Protein AF-A0A3N6LY98-F1 (afdb_monomer_lite)

Foldseek 3Di:
DDDPPPPPLQQDQDPDPVLVVVCVVLLVLQLVLLLVQVVDPLHDDPDVQLVVLCVVPNSVRSVVVSVVVVVVLSRVLRRDDPPVSVVVVVVVCVVSVLVSVQSVCCNPPVDGPCNVVVD

Sequence (119 aa):
MNRQTTSEIRFSAPKSRQIRLAFLVVWFTDMVATMFLFAVPYATELNPITNLFFGSFGFLGVILAALCYAAIIVLMGGYLPDPIDIRFVAALAVIYGVFVINNVLLLVSGTSLISIVAA

pLDDT: mean 77.9, std 12.65, range [42.56, 95.56]

Radius of gyration: 17.64 Å; chains: 1; bounding box: 37×36×61 Å

Structure (mmCIF, N/CA/C/O backbone):
data_AF-A0A3N6LY98-F1
#
_entry.id   AF-A0A3N6LY98-F1
#
loop_
_atom_site.group_PDB
_atom_site.id
_atom_site.type_symbol
_atom_site.label_atom_id
_atom_site.label_alt_id
_atom_site.label_comp_id
_atom_site.label_asym_id
_atom_site.label_entity_id
_atom_site.label_seq_id
_atom_site.pdbx_PDB_ins_code
_atom_site.Cartn_x
_atom_site.Cartn_y
_atom_site.Cartn_z
_atom_site.occupancy
_atom_site.B_iso_or_equiv
_atom_site.auth_seq_id
_atom_site.auth_comp_id
_atom_site.auth_asym_id
_atom_site.auth_atom_id
_atom_site.pdbx_PDB_model_num
ATOM 1 N N . MET A 1 1 ? 6.691 -19.295 -47.063 1.00 42.56 1 MET A N 1
ATOM 2 C CA . MET A 1 1 ? 7.553 -19.830 -45.987 1.00 42.56 1 MET A CA 1
ATOM 3 C C . MET A 1 1 ? 7.516 -18.842 -44.827 1.00 42.56 1 MET A C 1
ATOM 5 O O . MET A 1 1 ? 7.952 -17.712 -44.997 1.00 42.56 1 MET A O 1
ATOM 9 N N . ASN A 1 2 ? 6.868 -19.230 -43.723 1.00 44.97 2 ASN A N 1
ATOM 10 C CA . ASN A 1 2 ? 6.605 -18.414 -42.530 1.00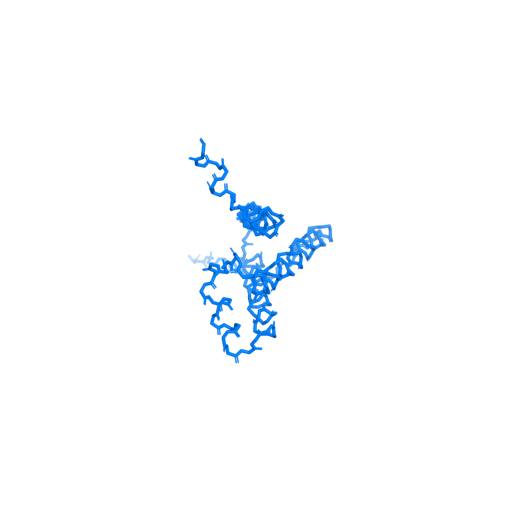 44.97 2 ASN A CA 1
ATOM 11 C C . ASN A 1 2 ? 7.901 -17.955 -41.840 1.00 44.97 2 ASN A C 1
ATOM 13 O O . ASN A 1 2 ? 8.733 -18.791 -41.502 1.00 44.97 2 ASN A O 1
ATOM 17 N N . ARG A 1 3 ? 8.015 -16.663 -41.510 1.00 45.09 3 ARG A N 1
ATOM 18 C CA . ARG A 1 3 ? 8.791 -16.209 -40.345 1.00 45.09 3 ARG A CA 1
ATOM 19 C C . ARG A 1 3 ? 7.800 -15.715 -39.301 1.00 45.09 3 ARG A C 1
ATOM 21 O O . ARG A 1 3 ? 7.447 -14.544 -39.274 1.00 45.09 3 ARG A O 1
ATOM 28 N N . GLN A 1 4 ? 7.325 -16.639 -38.472 1.00 48.34 4 GLN A N 1
ATOM 29 C CA . GLN A 1 4 ? 6.817 -16.270 -37.160 1.00 48.34 4 GLN A CA 1
ATOM 30 C C . GLN A 1 4 ? 8.033 -15.840 -36.344 1.00 48.34 4 GLN A C 1
ATOM 32 O O . GLN A 1 4 ? 8.828 -16.668 -35.907 1.00 48.34 4 GLN A O 1
ATOM 37 N N . THR A 1 5 ? 8.236 -14.533 -36.231 1.00 47.06 5 THR A N 1
ATOM 38 C CA . THR A 1 5 ? 9.132 -13.941 -35.244 1.00 47.06 5 THR A CA 1
ATOM 39 C C . THR A 1 5 ? 8.560 -14.295 -33.879 1.00 47.06 5 THR A C 1
ATOM 41 O O . THR A 1 5 ? 7.608 -13.675 -33.414 1.00 47.06 5 THR A O 1
ATOM 44 N N . THR A 1 6 ? 9.097 -15.341 -33.258 1.00 48.34 6 THR A N 1
ATOM 45 C CA . THR A 1 6 ? 8.931 -15.597 -31.831 1.00 48.34 6 THR A CA 1
ATOM 46 C C . THR A 1 6 ? 9.352 -14.329 -31.100 1.00 48.34 6 THR A C 1
ATOM 48 O O . THR A 1 6 ? 10.539 -14.006 -31.061 1.00 48.34 6 THR A O 1
ATOM 51 N N . SER A 1 7 ? 8.388 -13.565 -30.581 1.00 52.81 7 SER A N 1
ATOM 52 C CA . SER A 1 7 ? 8.682 -12.497 -29.636 1.00 52.81 7 SER A CA 1
ATOM 53 C C . SER A 1 7 ? 9.256 -13.175 -28.397 1.00 52.81 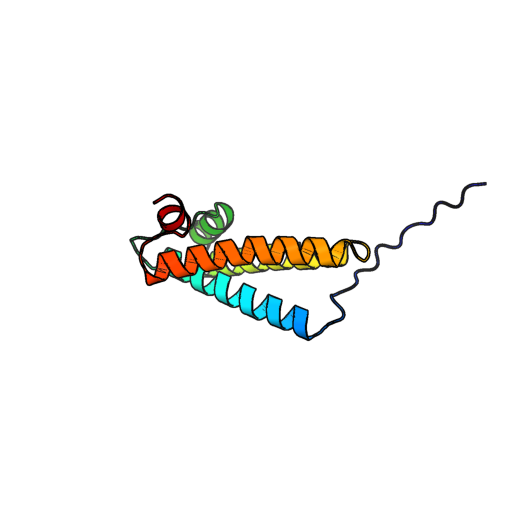7 SER A C 1
ATOM 55 O O . SER A 1 7 ? 8.509 -13.709 -27.577 1.00 52.81 7 SER A O 1
ATOM 57 N N . GLU A 1 8 ? 10.583 -13.248 -28.296 1.00 52.34 8 GLU A N 1
ATOM 58 C CA . GLU A 1 8 ? 11.226 -13.626 -27.046 1.00 52.34 8 GLU A CA 1
ATOM 59 C C . GLU A 1 8 ? 10.729 -12.646 -25.988 1.00 52.34 8 GLU A C 1
ATOM 61 O O . GLU A 1 8 ? 11.044 -11.456 -26.031 1.00 52.34 8 GLU A O 1
ATOM 66 N N . ILE A 1 9 ? 9.905 -13.139 -25.067 1.00 50.62 9 ILE A N 1
ATOM 67 C CA . ILE A 1 9 ? 9.463 -12.385 -23.904 1.00 50.62 9 ILE A CA 1
ATOM 68 C C . ILE A 1 9 ? 10.708 -12.171 -23.036 1.00 50.62 9 ILE A C 1
ATOM 70 O O . ILE A 1 9 ? 11.051 -12.990 -22.183 1.00 50.62 9 ILE A O 1
ATOM 74 N N . ARG A 1 10 ? 11.458 -11.102 -23.308 1.00 55.69 10 ARG A N 1
ATOM 75 C CA . ARG A 1 10 ? 12.614 -10.716 -22.503 1.00 55.69 10 ARG A CA 1
ATOM 76 C C . ARG A 1 10 ? 12.121 -9.953 -21.292 1.00 55.69 10 ARG A C 1
ATOM 78 O O . ARG A 1 10 ? 11.772 -8.781 -21.411 1.00 55.69 10 ARG A O 1
ATOM 85 N N . PHE A 1 11 ? 12.168 -10.615 -20.138 1.00 53.06 11 PHE A N 1
ATOM 86 C CA . PHE A 1 11 ? 11.954 -9.986 -18.841 1.00 53.06 11 PHE A CA 1
ATOM 87 C C . PHE A 1 11 ? 12.902 -8.793 -18.688 1.00 53.06 11 PHE A C 1
ATOM 89 O O . PHE A 1 11 ? 14.101 -8.947 -18.442 1.00 53.06 11 PHE A O 1
ATOM 96 N N . SER A 1 12 ? 12.365 -7.596 -18.888 1.00 58.59 12 SER A N 1
ATOM 97 C CA . SER A 1 12 ? 13.136 -6.361 -18.875 1.00 58.59 12 SER A CA 1
ATOM 98 C C . SER A 1 12 ? 12.701 -5.568 -17.659 1.00 58.59 12 SER A C 1
ATOM 100 O O . SER A 1 12 ? 11.699 -4.866 -17.681 1.00 58.59 12 SER A O 1
ATOM 102 N N . ALA A 1 13 ? 13.437 -5.703 -16.555 1.00 59.22 13 ALA A N 1
ATOM 103 C CA . ALA A 1 13 ? 13.185 -4.864 -15.390 1.00 59.22 13 ALA A CA 1
ATOM 104 C C . ALA A 1 13 ? 13.321 -3.378 -15.788 1.00 59.22 13 ALA A C 1
ATOM 106 O O . ALA A 1 13 ? 14.220 -3.058 -16.578 1.00 59.22 13 ALA A O 1
ATOM 107 N N . PRO A 1 14 ? 12.525 -2.454 -15.209 1.00 59.91 14 PRO A N 1
ATOM 108 C CA . PRO A 1 14 ? 12.584 -1.034 -15.554 1.00 59.91 14 PRO A CA 1
ATOM 109 C C . PRO A 1 14 ? 14.031 -0.538 -15.498 1.00 59.91 14 PRO A C 1
ATOM 111 O O . PRO A 1 14 ? 14.681 -0.668 -14.456 1.00 59.91 14 PRO A O 1
ATOM 114 N N . LYS A 1 15 ? 14.584 -0.030 -16.606 1.00 63.22 15 LYS A N 1
ATOM 115 C CA . LYS A 1 15 ? 16.019 0.320 -16.687 1.00 63.22 15 LYS A CA 1
ATOM 116 C C . LYS A 1 15 ? 16.399 1.482 -15.757 1.00 63.22 15 LYS A C 1
ATOM 118 O O . LYS A 1 15 ? 17.550 1.587 -15.343 1.00 63.22 15 LYS A O 1
ATOM 123 N N . SER A 1 16 ? 15.435 2.330 -15.393 1.00 71.81 16 SER A N 1
ATOM 124 C CA . SER A 1 16 ? 15.659 3.494 -14.532 1.00 71.81 16 SER A CA 1
ATOM 125 C C . SER A 1 16 ? 15.621 3.136 -13.044 1.00 71.81 16 SER A C 1
ATOM 127 O O . SER A 1 16 ? 14.593 2.720 -12.506 1.00 71.81 16 SER A O 1
ATOM 129 N N . ARG A 1 17 ? 16.739 3.380 -12.349 1.00 75.38 17 ARG A N 1
ATOM 130 C CA . ARG A 1 17 ? 16.854 3.246 -10.885 1.00 75.38 17 ARG A CA 1
ATOM 131 C C . ARG A 1 17 ? 15.858 4.141 -10.136 1.00 75.38 17 ARG A C 1
ATOM 133 O O . ARG A 1 17 ? 15.357 3.734 -9.093 1.00 75.38 17 ARG A O 1
ATOM 140 N N . GLN A 1 18 ? 15.558 5.326 -10.671 1.00 74.81 18 GLN A N 1
ATOM 141 C CA . GLN A 1 18 ? 14.637 6.285 -10.051 1.00 74.81 18 GLN A CA 1
ATOM 142 C C . GLN A 1 18 ? 13.205 5.743 -10.003 1.00 74.81 18 GLN A C 1
ATOM 144 O O . GLN A 1 18 ? 12.559 5.831 -8.965 1.00 74.81 18 GLN A O 1
ATOM 149 N N . ILE A 1 19 ? 12.742 5.110 -11.086 1.00 73.00 19 ILE A N 1
ATOM 150 C CA . ILE A 1 19 ? 11.391 4.530 -11.164 1.00 73.00 19 ILE A CA 1
ATOM 151 C C . ILE A 1 19 ? 11.233 3.391 -10.153 1.00 73.00 19 ILE A C 1
ATOM 153 O O . ILE A 1 19 ? 10.226 3.322 -9.454 1.00 73.00 19 ILE A O 1
ATOM 157 N N . ARG A 1 20 ? 12.251 2.530 -10.015 1.00 79.25 20 ARG A N 1
ATOM 158 C CA . ARG A 1 20 ? 12.235 1.445 -9.019 1.00 79.25 20 ARG A CA 1
ATOM 159 C C . ARG A 1 20 ? 12.146 1.982 -7.593 1.00 79.25 20 ARG A C 1
ATOM 161 O O . ARG A 1 20 ? 11.420 1.428 -6.777 1.00 79.25 20 ARG A O 1
ATOM 168 N N . LEU A 1 21 ? 12.888 3.049 -7.300 1.00 82.31 21 LEU A N 1
ATOM 169 C CA . LEU A 1 21 ? 12.904 3.650 -5.971 1.00 82.31 21 LEU A CA 1
ATOM 170 C C . LEU A 1 21 ? 11.579 4.355 -5.658 1.00 82.31 21 LEU A C 1
ATOM 172 O O . LEU A 1 21 ? 11.047 4.166 -4.571 1.00 82.31 21 LEU A O 1
ATOM 176 N N . ALA A 1 22 ? 11.013 5.084 -6.623 1.00 82.25 22 ALA A N 1
ATOM 177 C CA . ALA A 1 22 ? 9.687 5.684 -6.495 1.00 82.25 22 ALA A CA 1
ATOM 178 C C . ALA A 1 22 ? 8.609 4.619 -6.245 1.00 82.25 22 ALA A C 1
ATOM 180 O O . ALA A 1 22 ? 7.821 4.764 -5.315 1.00 82.25 22 ALA A O 1
ATOM 181 N N . PHE A 1 23 ? 8.627 3.52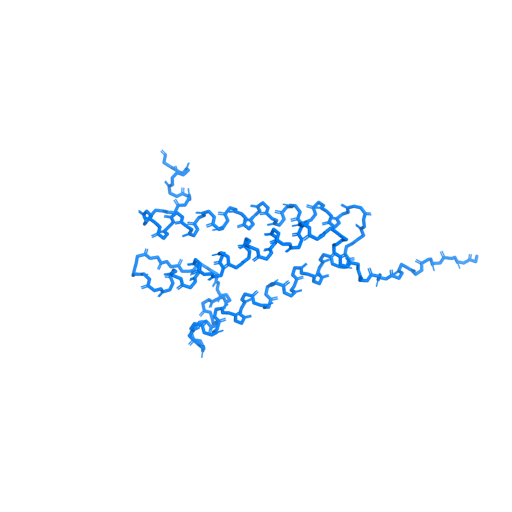0 -7.010 1.00 81.81 23 PHE A N 1
ATOM 182 C CA . PHE A 1 23 ? 7.730 2.386 -6.790 1.00 81.81 23 PHE A CA 1
ATOM 183 C C . PHE A 1 23 ? 7.870 1.826 -5.372 1.00 81.81 23 PHE A C 1
ATOM 185 O O . PHE A 1 23 ? 6.873 1.726 -4.672 1.00 81.81 23 PHE A O 1
ATOM 192 N N . LEU A 1 24 ? 9.091 1.521 -4.920 1.00 84.12 24 LEU A N 1
ATOM 193 C CA . LEU A 1 24 ? 9.322 0.959 -3.585 1.00 84.12 24 LEU A CA 1
ATOM 194 C C . LEU A 1 24 ? 8.834 1.876 -2.462 1.00 84.12 24 LEU A C 1
ATOM 196 O O . LEU A 1 24 ? 8.240 1.386 -1.508 1.00 84.12 24 LEU A O 1
ATOM 200 N N . VAL A 1 25 ? 9.074 3.186 -2.569 1.00 86.06 25 VAL A N 1
ATOM 201 C CA . VAL A 1 25 ? 8.629 4.155 -1.557 1.00 86.06 25 VAL A CA 1
ATOM 202 C C . VAL A 1 25 ? 7.106 4.210 -1.505 1.00 86.06 25 VAL A C 1
ATOM 204 O O . VAL A 1 25 ? 6.539 4.024 -0.433 1.00 86.06 25 VAL A O 1
ATOM 207 N N . VAL A 1 26 ? 6.446 4.400 -2.652 1.00 82.31 26 VAL A N 1
ATOM 208 C CA . VAL A 1 26 ? 4.976 4.454 -2.719 1.00 82.31 26 VAL A CA 1
ATOM 209 C C . VAL A 1 26 ? 4.366 3.146 -2.217 1.00 82.31 26 VAL A C 1
ATOM 211 O O . VAL A 1 26 ? 3.447 3.171 -1.404 1.00 82.31 26 VAL A O 1
ATOM 214 N N . TRP A 1 27 ? 4.923 2.012 -2.639 1.00 86.62 27 TRP A N 1
ATOM 215 C CA . TRP A 1 27 ? 4.467 0.683 -2.243 1.00 86.62 27 TRP A CA 1
ATOM 216 C C . TRP A 1 27 ? 4.596 0.439 -0.741 1.00 86.62 27 TRP A C 1
ATOM 218 O O . TRP A 1 27 ? 3.684 -0.074 -0.095 1.00 86.62 27 TRP A O 1
ATOM 228 N N . PHE A 1 28 ? 5.739 0.813 -0.168 1.00 86.88 28 PHE A N 1
ATOM 229 C CA . PHE A 1 28 ? 5.977 0.664 1.259 1.00 86.88 28 PHE A CA 1
ATOM 230 C C . PHE A 1 28 ? 5.032 1.549 2.075 1.00 86.88 28 PHE A C 1
ATOM 232 O O . PHE A 1 28 ? 4.453 1.081 3.054 1.00 86.88 28 PHE A O 1
ATOM 239 N N . THR A 1 29 ? 4.839 2.803 1.659 1.00 84.75 29 THR A N 1
ATOM 240 C CA . THR A 1 29 ? 3.889 3.713 2.305 1.00 84.75 29 THR A CA 1
ATOM 241 C C . THR A 1 29 ? 2.467 3.158 2.265 1.00 84.75 29 THR A C 1
ATOM 243 O O . THR A 1 29 ? 1.798 3.181 3.296 1.00 84.75 29 THR A O 1
ATOM 246 N N . ASP A 1 30 ? 2.030 2.613 1.128 1.00 85.31 30 ASP A N 1
ATOM 247 C CA . ASP A 1 30 ? 0.711 1.986 0.993 1.00 85.31 30 ASP A CA 1
ATOM 248 C C . ASP A 1 30 ? 0.529 0.805 1.950 1.00 85.31 30 ASP A C 1
ATOM 250 O O . ASP A 1 30 ? -0.457 0.727 2.683 1.00 85.31 30 ASP A O 1
ATOM 254 N N . MET A 1 31 ? 1.519 -0.092 1.998 1.00 89.69 31 MET A N 1
ATOM 255 C CA . MET A 1 31 ? 1.495 -1.252 2.885 1.00 89.69 31 MET A CA 1
ATOM 256 C C . MET A 1 31 ? 1.393 -0.821 4.352 1.00 89.69 31 MET A C 1
ATOM 258 O O . MET A 1 31 ? 0.571 -1.354 5.094 1.00 89.69 31 MET A O 1
ATOM 262 N N . VAL A 1 32 ? 2.194 0.160 4.774 1.00 89.62 32 VAL A N 1
ATOM 263 C CA . VAL A 1 32 ? 2.162 0.680 6.149 1.00 89.62 32 VAL A CA 1
ATOM 264 C C . VAL A 1 32 ? 0.819 1.347 6.458 1.00 89.62 32 VAL A C 1
ATOM 266 O O . VAL A 1 32 ? 0.247 1.088 7.516 1.00 89.62 32 VAL A O 1
ATOM 269 N N . ALA A 1 33 ? 0.283 2.160 5.544 1.00 87.00 33 ALA A N 1
ATOM 270 C CA . ALA A 1 33 ? -1.034 2.776 5.707 1.00 87.00 33 ALA A CA 1
ATOM 271 C C . ALA A 1 33 ? -2.132 1.712 5.846 1.00 87.00 33 ALA A C 1
ATOM 273 O O . ALA A 1 33 ? -2.927 1.771 6.779 1.00 87.00 33 ALA A O 1
ATOM 274 N N . THR A 1 34 ? -2.110 0.695 4.984 1.00 88.19 34 THR A N 1
ATOM 275 C CA . THR A 1 34 ? -3.022 -0.457 5.019 1.00 88.19 34 THR A CA 1
ATOM 276 C C . THR A 1 34 ? -2.950 -1.193 6.355 1.00 88.19 34 THR A C 1
ATOM 278 O O . THR A 1 34 ? -3.976 -1.504 6.951 1.00 88.19 34 THR A O 1
ATOM 281 N N . MET A 1 35 ? -1.746 -1.428 6.889 1.00 90.00 35 MET A N 1
ATOM 282 C CA . MET A 1 35 ? -1.595 -2.004 8.229 1.00 90.00 35 MET A CA 1
ATOM 283 C C . MET A 1 35 ? -2.257 -1.122 9.294 1.00 90.00 35 MET A C 1
ATOM 285 O O . MET A 1 35 ? -2.953 -1.633 10.168 1.00 90.00 35 MET A O 1
ATOM 289 N N . PHE A 1 36 ? -2.102 0.199 9.217 1.00 88.56 36 PHE A N 1
ATOM 290 C CA . PHE A 1 36 ? -2.767 1.095 10.159 1.00 88.56 36 PHE A CA 1
ATOM 291 C C . PHE A 1 36 ? -4.294 1.112 10.020 1.00 88.56 36 PHE A C 1
ATOM 293 O O . PHE A 1 36 ? -4.963 1.268 11.040 1.00 88.56 36 PHE A O 1
ATOM 300 N N . LEU A 1 37 ? -4.857 0.874 8.828 1.00 87.50 37 LEU A N 1
ATOM 301 C CA . LEU A 1 37 ? -6.311 0.735 8.661 1.00 87.50 37 LEU A CA 1
ATOM 302 C C . LEU A 1 37 ? -6.883 -0.411 9.506 1.00 87.50 37 LEU A C 1
ATOM 304 O O . LEU A 1 37 ? -7.966 -0.265 10.059 1.00 87.50 37 LEU A O 1
ATOM 308 N N . PHE A 1 38 ? -6.140 -1.509 9.681 1.00 88.31 38 PHE A N 1
ATOM 309 C CA . PHE A 1 38 ? -6.539 -2.607 10.574 1.00 88.31 38 PHE A CA 1
ATOM 310 C C . PHE A 1 38 ? -6.377 -2.290 12.066 1.00 88.31 38 PHE A C 1
ATOM 312 O O . PHE A 1 38 ? -6.938 -2.993 12.905 1.00 88.31 38 PHE A O 1
ATOM 319 N N . ALA A 1 39 ? -5.587 -1.275 12.416 1.00 87.69 39 ALA A N 1
ATOM 320 C CA . ALA A 1 39 ? -5.327 -0.903 13.803 1.00 87.69 39 ALA A CA 1
ATOM 321 C C . ALA A 1 39 ? -6.323 0.135 14.342 1.00 87.69 39 ALA A C 1
ATOM 323 O O . ALA A 1 39 ? -6.491 0.243 15.558 1.00 87.69 39 ALA A O 1
ATOM 324 N N . VAL A 1 40 ? -6.968 0.909 13.464 1.00 84.00 40 VAL A N 1
ATOM 325 C CA . VAL A 1 40 ? -7.898 1.971 13.863 1.00 84.00 40 VAL A CA 1
ATOM 326 C C . VAL A 1 40 ? -9.358 1.502 13.776 1.00 84.00 40 VAL A C 1
ATOM 328 O O . VAL A 1 40 ? -9.750 0.884 12.792 1.00 84.00 40 VAL A O 1
ATOM 331 N N . PRO A 1 41 ? -10.207 1.811 14.774 1.00 80.44 41 PRO A N 1
ATOM 332 C CA . PRO A 1 41 ? -11.564 1.258 14.863 1.00 80.44 41 PRO A CA 1
ATOM 333 C C . PRO A 1 41 ? -12.566 1.880 13.879 1.00 80.44 41 PRO A C 1
ATOM 335 O O . PRO A 1 41 ? -13.671 1.370 13.727 1.00 80.44 41 PRO A O 1
ATOM 338 N N . TYR A 1 42 ? -12.212 3.002 13.250 1.00 76.62 42 TYR A N 1
ATOM 339 C CA . TYR A 1 42 ? -13.086 3.770 12.356 1.00 76.62 42 TYR A CA 1
ATOM 340 C C . TYR A 1 42 ? -12.762 3.578 10.870 1.00 76.62 42 TYR A C 1
ATOM 342 O O . TYR A 1 42 ? -13.450 4.144 10.024 1.00 76.62 42 TYR A O 1
ATOM 350 N N . ALA A 1 43 ? -11.721 2.812 10.540 1.00 81.00 43 ALA A N 1
ATOM 351 C CA . ALA A 1 43 ? -11.369 2.510 9.162 1.00 81.00 43 ALA A CA 1
ATOM 352 C C . ALA A 1 43 ? -11.610 1.031 8.862 1.00 81.00 43 ALA A C 1
ATOM 354 O O . ALA A 1 43 ? -11.604 0.176 9.744 1.00 81.00 43 ALA A O 1
ATOM 355 N N . THR A 1 44 ? -11.856 0.723 7.595 1.00 78.06 44 THR A N 1
ATOM 356 C CA . THR A 1 44 ? -12.029 -0.651 7.130 1.00 78.06 44 THR A CA 1
ATOM 357 C C . THR A 1 44 ? -11.223 -0.818 5.861 1.00 78.06 44 THR A C 1
ATOM 359 O O . THR A 1 44 ? -11.397 -0.056 4.910 1.00 78.06 44 THR A O 1
ATOM 362 N N . GLU A 1 45 ? -10.340 -1.811 5.855 1.00 84.12 45 GLU A N 1
ATOM 363 C CA . GLU A 1 45 ? -9.637 -2.204 4.644 1.00 84.12 45 GLU A CA 1
ATOM 364 C C . GLU A 1 45 ? -10.646 -2.780 3.647 1.00 84.12 45 GLU A C 1
ATOM 366 O O . GLU A 1 45 ? -11.408 -3.696 3.964 1.00 84.12 45 GLU A O 1
ATOM 371 N N . LEU A 1 46 ? -10.672 -2.228 2.436 1.00 83.31 46 LEU A N 1
ATOM 372 C CA . LEU A 1 46 ? -11.638 -2.627 1.413 1.00 83.31 46 LEU A CA 1
ATOM 373 C C . LEU A 1 46 ? -11.135 -3.795 0.568 1.00 83.31 46 LEU A C 1
ATOM 375 O O . LEU A 1 46 ? -11.946 -4.493 -0.043 1.00 83.31 46 LEU A O 1
ATOM 379 N N . ASN A 1 47 ? -9.823 -4.031 0.515 1.00 86.44 47 ASN A N 1
ATOM 380 C CA . ASN A 1 47 ? -9.268 -5.101 -0.292 1.00 86.44 47 ASN A CA 1
ATOM 381 C C . ASN A 1 47 ? -9.604 -6.480 0.319 1.00 86.44 47 ASN A C 1
ATOM 383 O O . ASN A 1 47 ? -9.087 -6.836 1.385 1.00 86.44 47 ASN A O 1
ATOM 387 N N . PRO A 1 48 ? -10.421 -7.308 -0.363 1.00 85.69 48 PRO A N 1
ATOM 388 C CA . PRO A 1 48 ? -10.866 -8.591 0.175 1.00 85.69 48 PRO A CA 1
ATOM 389 C C . PRO A 1 48 ? -9.722 -9.598 0.338 1.00 85.69 48 PRO A C 1
ATOM 391 O O . PRO A 1 48 ? -9.766 -10.428 1.243 1.00 85.69 48 PRO A O 1
ATOM 394 N N . ILE A 1 49 ? -8.683 -9.524 -0.499 1.00 90.31 49 ILE A N 1
ATOM 395 C CA . ILE A 1 49 ? -7.516 -10.406 -0.389 1.00 90.31 49 ILE A CA 1
ATOM 396 C C . ILE A 1 49 ? -6.677 -10.000 0.816 1.00 90.31 49 ILE A C 1
ATOM 398 O O . ILE A 1 49 ? -6.288 -10.862 1.599 1.00 90.31 49 ILE A O 1
ATOM 402 N N . THR A 1 50 ? -6.442 -8.701 1.010 1.00 90.69 50 THR A N 1
ATOM 403 C CA . THR A 1 50 ? -5.724 -8.213 2.192 1.00 90.69 50 THR A CA 1
ATOM 404 C C . THR A 1 50 ? -6.466 -8.594 3.473 1.00 90.69 50 THR A C 1
ATOM 406 O O . THR A 1 50 ? -5.840 -9.103 4.401 1.00 90.69 50 THR A O 1
ATOM 409 N N . ASN A 1 51 ? -7.797 -8.456 3.497 1.00 91.50 51 ASN A N 1
ATOM 410 C CA . ASN A 1 51 ? -8.640 -8.922 4.603 1.00 91.50 51 ASN A CA 1
ATOM 411 C C . ASN A 1 51 ? -8.511 -10.430 4.851 1.00 91.50 51 ASN A C 1
ATOM 413 O O . ASN A 1 51 ? -8.372 -10.851 5.996 1.00 91.50 51 ASN A O 1
ATOM 417 N N . LEU A 1 52 ? -8.523 -11.251 3.797 1.00 93.06 52 LEU A N 1
ATOM 418 C CA . LEU A 1 52 ? -8.377 -12.704 3.916 1.00 93.06 52 LEU A CA 1
ATOM 419 C C . LEU A 1 52 ? -7.016 -13.094 4.502 1.00 93.06 52 LEU A C 1
ATOM 421 O O . LEU A 1 52 ? -6.932 -13.933 5.404 1.00 93.06 52 LEU A O 1
ATOM 425 N N . PHE A 1 53 ? -5.947 -12.470 4.012 1.00 93.69 53 PHE A N 1
ATOM 426 C CA . PHE A 1 53 ? -4.602 -12.711 4.516 1.00 93.69 53 PHE A CA 1
ATOM 427 C C . PHE A 1 53 ? -4.458 -12.231 5.965 1.00 93.69 53 PHE A C 1
ATOM 429 O O . PHE A 1 53 ? -3.897 -12.960 6.784 1.00 93.69 53 PHE A O 1
ATOM 436 N N . PHE A 1 54 ? -4.999 -11.056 6.304 1.00 92.38 54 PHE A N 1
ATOM 437 C CA . PHE A 1 54 ? -5.010 -10.551 7.677 1.00 92.38 54 PHE A CA 1
ATOM 438 C C . PHE A 1 54 ? -5.808 -11.461 8.617 1.00 92.38 54 PHE A C 1
ATOM 440 O O . PHE A 1 54 ? -5.320 -11.811 9.686 1.00 92.38 54 PHE A O 1
ATOM 447 N N . GLY A 1 55 ? -6.988 -11.926 8.208 1.00 92.69 55 GLY A N 1
ATOM 448 C CA . GLY A 1 55 ? -7.787 -12.864 8.999 1.00 92.69 55 GLY A CA 1
ATOM 449 C C . GLY A 1 55 ? -7.083 -14.202 9.255 1.00 92.69 55 GLY A C 1
ATOM 450 O O . GLY A 1 55 ? -7.323 -14.833 10.279 1.00 92.69 55 GLY A O 1
ATOM 451 N N . SER A 1 56 ? -6.183 -14.614 8.356 1.00 95.56 56 SER A N 1
ATOM 452 C CA . SER A 1 56 ? -5.452 -15.884 8.461 1.00 95.56 56 SER A CA 1
ATOM 453 C C . SER A 1 56 ? -4.129 -15.766 9.227 1.00 95.56 56 SER A C 1
ATOM 455 O O . SER A 1 56 ? -3.744 -16.691 9.939 1.00 95.56 56 SER A O 1
ATOM 457 N N . PHE A 1 57 ? -3.414 -14.645 9.077 1.00 94.44 57 PHE A N 1
ATOM 458 C CA . PHE A 1 57 ? -2.026 -14.491 9.543 1.00 94.44 57 PHE A CA 1
ATOM 459 C C . PHE A 1 57 ? -1.759 -13.180 10.306 1.00 94.44 57 PHE A C 1
ATOM 461 O O . PHE A 1 57 ? -0.607 -12.854 10.605 1.00 94.44 57 PHE A O 1
ATOM 468 N N . GLY A 1 58 ? -2.791 -12.389 10.601 1.00 92.25 58 GLY A N 1
ATOM 469 C CA . GLY A 1 58 ? -2.668 -11.058 11.194 1.00 92.25 58 GLY A CA 1
ATOM 470 C C . GLY A 1 58 ? -1.857 -10.102 10.315 1.00 92.25 58 GLY A C 1
ATOM 471 O O . GLY A 1 58 ? -1.893 -10.158 9.086 1.00 92.25 58 GLY A O 1
ATOM 472 N N . PHE A 1 59 ? -1.063 -9.232 10.939 1.00 92.25 59 PHE A N 1
ATOM 473 C CA . PHE A 1 59 ? -0.229 -8.255 10.229 1.00 92.25 59 PHE A CA 1
ATOM 474 C C . PHE A 1 59 ? 0.785 -8.874 9.257 1.00 92.25 59 PHE A C 1
ATOM 476 O O . PHE A 1 59 ? 1.083 -8.272 8.226 1.00 92.25 59 PHE A O 1
ATOM 483 N N . LEU A 1 60 ? 1.274 -10.090 9.526 1.00 92.62 60 LEU A N 1
ATOM 484 C CA . LEU A 1 60 ? 2.133 -10.808 8.578 1.00 92.62 60 LEU A CA 1
ATOM 485 C C . LEU A 1 60 ? 1.385 -11.141 7.283 1.00 92.62 60 LEU A C 1
ATOM 487 O O . LEU A 1 60 ? 1.975 -11.105 6.207 1.00 92.62 60 LEU A O 1
ATOM 491 N N . GLY A 1 61 ? 0.078 -11.392 7.372 1.00 92.12 61 GLY A N 1
ATOM 492 C CA . GLY A 1 61 ? -0.788 -11.572 6.215 1.00 92.12 61 GLY A CA 1
ATOM 493 C C . GLY A 1 61 ? -0.824 -10.343 5.311 1.00 92.12 61 GLY A C 1
ATOM 494 O O . GLY A 1 61 ? -0.716 -10.479 4.096 1.00 92.12 61 GLY A O 1
ATOM 495 N N . VAL A 1 62 ? -0.892 -9.141 5.887 1.00 91.31 62 VAL A N 1
ATOM 496 C CA . VAL A 1 62 ? -0.881 -7.883 5.116 1.00 91.31 62 VAL A CA 1
ATOM 497 C C . VAL A 1 62 ? 0.425 -7.737 4.336 1.00 91.31 62 VAL A C 1
ATOM 499 O O . VAL A 1 62 ? 0.401 -7.423 3.147 1.00 91.31 62 VAL A O 1
ATOM 502 N N . ILE A 1 63 ? 1.560 -8.041 4.972 1.00 92.38 63 ILE A N 1
ATOM 503 C CA . ILE A 1 63 ? 2.875 -8.026 4.315 1.00 92.38 63 ILE A CA 1
ATOM 504 C C . ILE A 1 63 ? 2.915 -9.052 3.175 1.00 92.38 63 ILE A C 1
ATOM 506 O O . ILE A 1 63 ? 3.356 -8.732 2.074 1.00 92.38 63 ILE A O 1
ATOM 510 N N . LEU A 1 64 ? 2.424 -10.272 3.407 1.00 92.25 64 LEU A N 1
ATOM 511 C CA . LEU A 1 64 ? 2.373 -11.317 2.382 1.00 92.25 64 LEU A CA 1
ATOM 512 C C . LEU A 1 64 ? 1.500 -10.909 1.187 1.00 92.25 64 LEU A C 1
ATOM 514 O O . LEU A 1 64 ? 1.941 -11.042 0.046 1.00 92.25 64 LEU A O 1
ATOM 518 N N . ALA A 1 65 ? 0.312 -10.353 1.433 1.00 91.12 65 ALA A N 1
ATOM 519 C CA . ALA A 1 65 ? -0.559 -9.839 0.380 1.00 91.12 65 ALA A CA 1
ATOM 520 C C . ALA A 1 65 ? 0.140 -8.728 -0.422 1.00 91.12 65 ALA A C 1
ATOM 522 O O . ALA A 1 65 ? 0.175 -8.781 -1.654 1.00 91.12 65 ALA A O 1
ATOM 523 N N . ALA A 1 66 ? 0.775 -7.771 0.262 1.00 89.88 66 ALA A N 1
ATOM 524 C CA . ALA A 1 66 ? 1.527 -6.693 -0.375 1.00 89.88 66 ALA A CA 1
ATOM 525 C C . ALA A 1 66 ? 2.690 -7.219 -1.235 1.00 89.88 66 ALA A C 1
ATOM 527 O O . ALA A 1 66 ? 2.921 -6.717 -2.335 1.00 89.88 66 ALA A O 1
ATOM 528 N N . LEU A 1 67 ? 3.407 -8.254 -0.790 1.00 90.94 67 LEU A N 1
ATOM 529 C CA . LEU A 1 67 ? 4.468 -8.879 -1.586 1.00 90.94 67 LEU A CA 1
ATOM 530 C C . LEU A 1 67 ? 3.915 -9.601 -2.821 1.00 90.94 67 LEU A C 1
ATOM 532 O O . LEU A 1 67 ? 4.496 -9.479 -3.901 1.00 90.94 67 LEU A O 1
ATOM 536 N N . CYS A 1 68 ? 2.791 -10.312 -2.694 1.00 90.50 68 CYS A N 1
ATOM 537 C CA . CYS A 1 68 ? 2.131 -10.964 -3.827 1.00 90.50 68 CYS A CA 1
ATOM 538 C C . CYS A 1 68 ? 1.713 -9.945 -4.893 1.00 90.50 68 CYS A C 1
ATOM 540 O O . CYS A 1 68 ? 1.995 -10.138 -6.077 1.00 90.50 68 CYS A O 1
ATOM 542 N N . TYR A 1 69 ? 1.101 -8.835 -4.483 1.00 87.56 69 TYR A N 1
ATOM 543 C CA . TYR A 1 69 ? 0.722 -7.770 -5.406 1.00 87.56 69 TYR A CA 1
ATOM 544 C C . TYR A 1 69 ? 1.935 -7.100 -6.062 1.00 87.56 69 TYR A C 1
ATOM 546 O O . TYR A 1 69 ? 1.934 -6.905 -7.279 1.00 87.56 69 TYR A O 1
ATOM 554 N N . ALA A 1 70 ? 3.001 -6.825 -5.302 1.00 85.12 70 ALA A N 1
ATOM 555 C CA . ALA A 1 70 ? 4.238 -6.280 -5.858 1.00 85.12 70 ALA A CA 1
ATOM 556 C C . ALA A 1 70 ? 4.841 -7.219 -6.909 1.00 85.12 70 ALA A C 1
ATOM 558 O O . ALA A 1 70 ? 5.244 -6.772 -7.983 1.00 85.12 70 ALA A O 1
ATOM 559 N N . ALA A 1 71 ? 4.867 -8.524 -6.624 1.00 85.38 71 ALA A N 1
ATOM 560 C CA . ALA A 1 71 ? 5.357 -9.532 -7.553 1.00 85.38 71 ALA A CA 1
ATOM 561 C C . ALA A 1 71 ? 4.532 -9.549 -8.846 1.00 85.38 71 ALA A C 1
ATOM 563 O O . ALA A 1 71 ? 5.116 -9.557 -9.926 1.00 85.38 71 ALA A O 1
ATOM 564 N N . ILE A 1 72 ? 3.200 -9.480 -8.757 1.00 85.38 72 ILE A N 1
ATOM 565 C CA . ILE A 1 72 ? 2.323 -9.408 -9.935 1.00 85.38 72 ILE A CA 1
ATOM 566 C C . ILE A 1 72 ? 2.650 -8.172 -10.774 1.00 85.38 72 ILE A C 1
ATOM 568 O O . ILE A 1 72 ? 2.850 -8.300 -11.978 1.00 85.38 72 ILE A O 1
ATOM 572 N N . ILE A 1 73 ? 2.766 -6.993 -10.160 1.00 80.50 73 ILE A N 1
ATOM 573 C CA . ILE A 1 73 ? 3.051 -5.744 -10.886 1.00 80.50 73 ILE A CA 1
ATOM 574 C C . ILE A 1 73 ? 4.423 -5.799 -11.559 1.00 80.50 73 ILE A C 1
ATOM 576 O O . ILE A 1 73 ? 4.547 -5.440 -12.730 1.00 80.50 73 ILE A O 1
ATOM 580 N N . VAL A 1 74 ? 5.448 -6.273 -10.847 1.00 78.31 74 VAL A N 1
ATOM 581 C CA . VAL A 1 74 ? 6.809 -6.404 -11.387 1.00 78.31 74 VAL A CA 1
ATOM 582 C C . VAL A 1 74 ? 6.854 -7.421 -12.525 1.00 78.31 74 VAL A C 1
ATOM 584 O O . VAL A 1 74 ? 7.490 -7.161 -13.546 1.00 78.31 74 VAL A O 1
ATOM 587 N N . LEU A 1 75 ? 6.170 -8.559 -12.374 1.00 80.19 75 LEU A N 1
ATOM 588 C CA . LEU A 1 75 ? 6.070 -9.565 -13.426 1.00 80.19 75 LEU A CA 1
ATOM 589 C C . LEU A 1 75 ? 5.346 -8.985 -14.637 1.00 80.19 75 LEU A C 1
ATOM 591 O O . LEU A 1 75 ? 5.930 -8.960 -15.712 1.00 80.19 75 LEU A O 1
ATOM 595 N N . MET A 1 76 ? 4.143 -8.433 -14.474 1.00 74.62 76 MET A N 1
ATOM 596 C CA . MET A 1 76 ? 3.401 -7.819 -15.579 1.00 74.62 76 MET A CA 1
ATOM 597 C C . MET A 1 76 ? 4.236 -6.747 -16.287 1.00 74.62 76 MET A C 1
ATOM 599 O O . MET A 1 76 ? 4.399 -6.817 -17.500 1.00 74.62 76 MET A O 1
ATOM 603 N N . GLY A 1 77 ? 4.859 -5.828 -15.546 1.00 68.31 77 GLY A N 1
ATOM 604 C CA . GLY A 1 77 ? 5.737 -4.805 -16.119 1.00 68.31 77 GLY A CA 1
ATOM 605 C C . GLY A 1 77 ? 6.920 -5.375 -16.911 1.00 68.31 77 GLY A C 1
ATOM 606 O O . GLY A 1 77 ? 7.315 -4.786 -17.908 1.00 68.31 77 GLY A O 1
ATOM 607 N N . GLY A 1 78 ? 7.452 -6.538 -16.521 1.00 68.62 78 GLY A N 1
ATOM 608 C CA . GLY A 1 78 ? 8.518 -7.225 -17.255 1.00 68.62 78 GLY A CA 1
ATOM 609 C C . GLY A 1 78 ? 8.057 -8.011 -18.490 1.00 68.62 78 GLY A C 1
ATOM 610 O O . GLY A 1 78 ? 8.903 -8.370 -19.307 1.00 68.62 78 GLY A O 1
ATOM 611 N N . TYR A 1 79 ? 6.756 -8.292 -18.627 1.00 69.88 79 TYR A N 1
ATOM 612 C CA . TYR A 1 79 ? 6.166 -8.998 -19.775 1.00 69.88 79 TYR A CA 1
ATOM 613 C C . TYR A 1 79 ? 5.634 -8.049 -20.864 1.00 69.88 79 TYR A C 1
ATOM 615 O O . TYR A 1 79 ? 5.441 -8.486 -22.000 1.00 69.88 79 TYR A O 1
ATOM 623 N N . LEU A 1 80 ? 5.366 -6.777 -20.545 1.00 64.69 80 LEU A N 1
ATOM 624 C CA . LEU A 1 80 ? 4.806 -5.833 -21.512 1.00 64.69 80 LEU A CA 1
ATOM 625 C C . LEU A 1 80 ? 5.871 -5.314 -22.507 1.00 64.69 80 LEU A C 1
ATOM 627 O O . LEU A 1 80 ? 6.972 -4.962 -22.088 1.00 64.69 80 LEU A O 1
ATOM 631 N N . PRO A 1 81 ? 5.557 -5.217 -23.816 1.00 63.03 81 PRO A N 1
ATOM 632 C CA . PRO A 1 81 ? 6.454 -4.612 -24.804 1.00 63.03 81 PRO A CA 1
ATOM 633 C C . PRO A 1 81 ? 6.577 -3.093 -24.624 1.00 63.03 81 PRO A C 1
ATOM 635 O O . PRO A 1 81 ? 5.573 -2.418 -24.382 1.00 63.03 81 PRO A O 1
ATOM 638 N N . ASP A 1 82 ? 7.771 -2.540 -24.850 1.00 58.81 82 ASP A N 1
ATOM 639 C CA . ASP A 1 82 ? 7.982 -1.092 -24.986 1.00 58.81 82 ASP A CA 1
ATOM 640 C C . ASP A 1 82 ? 7.086 -0.504 -26.106 1.00 58.81 82 ASP A C 1
ATOM 642 O O . ASP A 1 82 ? 7.028 -1.086 -27.197 1.00 58.81 82 ASP A O 1
ATOM 646 N N . PRO A 1 83 ? 6.410 0.654 -25.924 1.00 63.16 83 PRO A N 1
ATOM 647 C CA . PRO A 1 83 ? 6.303 1.490 -24.719 1.00 63.16 83 PRO A CA 1
ATOM 648 C C . PRO A 1 83 ? 4.998 1.245 -23.924 1.00 63.16 83 PRO A C 1
ATOM 650 O O . PRO A 1 83 ? 4.520 2.127 -23.197 1.00 63.16 83 PRO A O 1
ATOM 653 N N . ILE A 1 84 ? 4.325 0.109 -24.147 1.00 67.56 84 ILE A N 1
ATOM 654 C CA . ILE A 1 84 ? 3.062 -0.234 -23.472 1.00 67.56 84 ILE A CA 1
ATOM 655 C C . ILE A 1 84 ? 3.322 -0.452 -21.975 1.00 67.56 84 ILE A C 1
ATOM 657 O O . ILE A 1 84 ? 2.492 -0.066 -21.153 1.00 67.56 84 ILE A O 1
ATOM 661 N N . ASP A 1 85 ? 4.496 -0.976 -21.623 1.00 67.62 85 ASP A N 1
ATOM 662 C CA . ASP A 1 85 ? 5.006 -1.101 -20.255 1.00 67.62 85 ASP A CA 1
ATOM 663 C C . ASP A 1 85 ? 4.960 0.232 -19.483 1.00 67.62 85 ASP A C 1
ATOM 665 O O . ASP A 1 85 ? 4.403 0.291 -18.386 1.00 67.62 85 ASP A O 1
ATOM 669 N N . ILE A 1 86 ? 5.436 1.330 -20.080 1.00 67.00 86 ILE A N 1
ATOM 670 C CA . ILE A 1 86 ? 5.481 2.652 -19.443 1.00 67.00 86 ILE A CA 1
ATOM 671 C C . ILE A 1 86 ? 4.064 3.175 -19.208 1.00 67.00 86 ILE A C 1
ATOM 673 O O . ILE A 1 86 ? 3.764 3.685 -18.129 1.00 67.00 86 ILE A O 1
ATOM 677 N N . ARG A 1 87 ? 3.173 3.042 -20.198 1.00 72.56 87 ARG A N 1
ATOM 678 C CA . ARG A 1 87 ? 1.778 3.504 -20.077 1.00 72.56 87 ARG A CA 1
ATOM 679 C C . ARG A 1 87 ? 1.002 2.696 -19.042 1.00 72.56 87 ARG A C 1
ATOM 681 O O . ARG A 1 87 ? 0.240 3.273 -18.273 1.00 72.56 87 ARG A O 1
ATOM 688 N N . PHE A 1 88 ? 1.213 1.384 -19.009 1.00 70.25 88 PHE A N 1
ATOM 689 C CA . PHE A 1 88 ? 0.588 0.490 -18.042 1.00 70.25 88 PHE A CA 1
ATOM 690 C C . PHE A 1 88 ? 1.067 0.779 -16.617 1.00 70.25 88 PHE A C 1
ATOM 692 O O . PHE A 1 88 ? 0.244 0.958 -15.722 1.00 70.25 88 PHE A O 1
ATOM 699 N N . VAL A 1 89 ? 2.382 0.909 -16.412 1.00 70.62 89 VAL A N 1
ATOM 700 C CA . VAL A 1 89 ? 2.952 1.257 -15.103 1.00 70.62 89 VAL A CA 1
ATOM 701 C C . VAL A 1 89 ? 2.507 2.651 -14.668 1.00 70.62 89 VAL A C 1
ATOM 703 O O . VAL A 1 89 ? 2.169 2.827 -13.503 1.00 70.62 89 VAL A O 1
ATOM 706 N N . ALA A 1 90 ? 2.441 3.629 -15.576 1.00 70.50 90 ALA A N 1
ATOM 707 C CA . ALA A 1 90 ? 1.935 4.964 -15.260 1.00 70.50 90 ALA A CA 1
ATOM 708 C C . ALA A 1 90 ? 0.454 4.937 -14.847 1.00 70.50 90 ALA A C 1
ATOM 710 O O . ALA A 1 90 ? 0.096 5.541 -13.839 1.00 70.50 90 ALA A O 1
ATOM 711 N N . ALA A 1 91 ? -0.399 4.208 -15.574 1.00 77.88 91 ALA A N 1
ATOM 712 C CA . ALA A 1 91 ? -1.811 4.060 -15.223 1.00 77.88 91 ALA A CA 1
ATOM 713 C C . ALA A 1 91 ? -1.989 3.367 -13.864 1.00 77.88 91 ALA A C 1
ATOM 715 O O . ALA A 1 91 ? -2.738 3.858 -13.020 1.00 77.88 91 ALA A O 1
ATOM 716 N N . LEU A 1 92 ? -1.254 2.276 -13.618 1.00 73.75 92 LEU A N 1
ATOM 717 C CA . LEU A 1 92 ? -1.244 1.614 -12.316 1.00 73.75 92 LEU A CA 1
ATOM 718 C C . LEU A 1 92 ? -0.752 2.550 -11.215 1.00 73.75 92 LEU A C 1
ATOM 720 O O . LEU A 1 92 ? -1.382 2.611 -10.170 1.00 73.75 92 LEU A O 1
ATOM 724 N N . ALA A 1 93 ? 0.322 3.306 -11.441 1.00 72.62 93 ALA A N 1
ATOM 725 C CA . ALA A 1 93 ? 0.848 4.249 -10.459 1.00 72.62 93 ALA A CA 1
ATOM 726 C C . ALA A 1 93 ? -0.166 5.347 -10.110 1.00 72.62 93 ALA A C 1
ATOM 728 O O . ALA A 1 93 ? -0.272 5.719 -8.946 1.00 72.62 93 ALA A O 1
ATOM 729 N N . VAL A 1 94 ? -0.941 5.835 -11.085 1.00 79.38 94 VAL A N 1
ATOM 730 C CA . VAL A 1 94 ? -2.031 6.792 -10.837 1.00 79.38 94 VAL A CA 1
ATOM 731 C C . VAL A 1 94 ? -3.142 6.147 -10.010 1.00 79.38 94 VAL A C 1
ATOM 733 O O . VAL A 1 94 ? -3.538 6.709 -8.993 1.00 79.38 94 VAL A O 1
ATOM 736 N N . ILE A 1 95 ? -3.615 4.962 -10.406 1.00 79.00 95 ILE A N 1
ATOM 737 C CA . ILE A 1 95 ? -4.683 4.243 -9.692 1.00 79.00 95 ILE A CA 1
ATOM 738 C C . ILE A 1 95 ? -4.253 3.934 -8.252 1.00 79.00 95 ILE A C 1
ATOM 740 O O . ILE A 1 95 ? -4.972 4.256 -7.308 1.00 79.00 95 ILE A O 1
ATOM 744 N N . TYR A 1 96 ? -3.054 3.378 -8.072 1.00 73.19 96 TYR A N 1
ATOM 745 C CA . TYR A 1 96 ? -2.493 3.109 -6.751 1.00 73.19 96 TYR A CA 1
ATOM 746 C C . TYR A 1 96 ? -2.268 4.392 -5.959 1.00 73.19 96 TYR A C 1
ATOM 748 O O . TYR A 1 96 ? -2.574 4.423 -4.776 1.00 73.19 96 TYR A O 1
ATOM 756 N N . GLY A 1 97 ? -1.810 5.471 -6.595 1.00 77.62 97 GLY A N 1
ATOM 757 C CA . GLY A 1 97 ? -1.685 6.773 -5.948 1.00 77.62 97 GLY A CA 1
ATOM 758 C C . GLY A 1 97 ? -3.013 7.256 -5.362 1.00 77.62 97 GLY A C 1
ATOM 759 O O . GLY A 1 97 ? -3.043 7.707 -4.222 1.00 77.62 97 GLY A O 1
ATOM 760 N N . VAL A 1 98 ? -4.121 7.095 -6.091 1.00 81.25 98 VAL A N 1
ATOM 761 C CA . VAL A 1 98 ? -5.468 7.429 -5.594 1.00 81.25 98 VAL A CA 1
ATOM 762 C C . VAL A 1 98 ? -5.852 6.569 -4.388 1.00 81.25 98 VAL A C 1
ATOM 764 O O . VAL A 1 98 ? -6.379 7.104 -3.412 1.00 81.25 98 VAL A O 1
ATOM 767 N N . PHE A 1 99 ? -5.563 5.266 -4.409 1.00 80.00 99 PHE A N 1
ATOM 768 C CA . PHE A 1 99 ? -5.835 4.386 -3.266 1.00 80.00 99 PHE A CA 1
ATOM 769 C C . PHE A 1 99 ? -4.984 4.727 -2.043 1.00 80.00 99 PHE A C 1
ATOM 771 O O . PHE A 1 99 ? -5.526 4.839 -0.946 1.00 80.00 99 PHE A O 1
ATOM 778 N N . VAL A 1 100 ? -3.694 5.003 -2.235 1.00 78.75 100 VAL A N 1
ATOM 779 C CA . VAL A 1 100 ? -2.799 5.466 -1.166 1.00 78.75 100 VAL A CA 1
ATOM 780 C C . VAL A 1 100 ? -3.326 6.758 -0.556 1.00 78.75 100 VAL A C 1
ATOM 782 O O . VAL A 1 100 ? -3.424 6.867 0.663 1.00 78.75 100 VAL A O 1
ATOM 785 N N . ILE A 1 101 ? -3.706 7.730 -1.389 1.00 82.31 101 ILE A N 1
ATOM 786 C CA . ILE A 1 101 ? -4.278 8.999 -0.927 1.00 82.31 101 ILE A CA 1
ATOM 787 C C . ILE A 1 101 ? -5.563 8.745 -0.138 1.00 82.31 101 ILE A C 1
ATOM 789 O O . ILE A 1 101 ? -5.723 9.310 0.941 1.00 82.31 101 ILE A O 1
ATOM 793 N N . ASN A 1 102 ? -6.453 7.880 -0.628 1.00 83.12 102 ASN A N 1
ATOM 794 C CA . ASN A 1 102 ? -7.661 7.507 0.101 1.00 83.12 102 ASN A CA 1
ATOM 795 C C . ASN A 1 102 ? -7.337 6.901 1.470 1.00 83.12 102 ASN A C 1
ATOM 797 O O . ASN A 1 102 ? -7.931 7.313 2.460 1.00 83.12 102 ASN A O 1
ATOM 801 N N . ASN A 1 103 ? -6.389 5.967 1.536 1.00 82.94 103 ASN A N 1
ATOM 802 C CA . ASN A 1 103 ? -6.019 5.285 2.773 1.00 82.94 103 ASN A CA 1
ATOM 803 C C . ASN A 1 103 ? -5.370 6.249 3.771 1.00 82.94 103 ASN A C 1
ATOM 805 O O . ASN A 1 103 ? -5.719 6.242 4.949 1.00 82.94 103 ASN A O 1
ATOM 809 N N . VAL A 1 104 ? -4.483 7.129 3.302 1.00 79.69 104 VAL A N 1
ATOM 810 C CA . VAL A 1 104 ? -3.859 8.168 4.133 1.00 79.69 104 VAL A CA 1
ATOM 811 C C . VAL A 1 104 ? -4.900 9.166 4.636 1.00 79.69 104 VAL A C 1
ATOM 813 O O . VAL A 1 104 ? -4.896 9.496 5.820 1.00 79.69 104 VAL A O 1
ATOM 816 N N . LEU A 1 105 ? -5.813 9.629 3.779 1.00 82.00 105 LEU A N 1
ATOM 817 C CA . LEU A 1 105 ? -6.892 10.528 4.191 1.00 82.00 105 LEU A CA 1
ATOM 818 C C . LEU A 1 105 ? -7.807 9.858 5.207 1.00 82.00 105 LEU A C 1
ATOM 820 O O . LEU A 1 105 ? -8.071 10.449 6.251 1.00 82.00 105 LEU A O 1
ATOM 824 N N . LEU A 1 106 ? -8.229 8.622 4.951 1.00 81.88 106 LEU A N 1
ATOM 825 C CA . LEU A 1 106 ? -9.071 7.868 5.870 1.00 81.88 106 LEU A CA 1
ATOM 826 C C . LEU A 1 106 ? -8.383 7.695 7.226 1.00 81.88 106 LEU A C 1
ATOM 828 O O . LEU A 1 106 ? -9.019 7.876 8.260 1.00 81.88 106 LEU A O 1
ATOM 832 N N . LEU A 1 107 ? -7.076 7.430 7.225 1.00 82.12 107 LEU A N 1
ATOM 833 C CA . LEU A 1 107 ? -6.293 7.272 8.443 1.00 82.12 107 LEU A CA 1
ATOM 834 C C . LEU A 1 107 ? -6.121 8.585 9.223 1.00 82.12 107 LEU A C 1
ATOM 836 O O . LEU A 1 107 ? -6.207 8.586 10.445 1.00 82.12 107 LEU A O 1
ATOM 840 N N . VAL A 1 108 ? -5.855 9.702 8.542 1.00 83.62 108 VAL A N 1
ATOM 841 C CA . VAL A 1 108 ? -5.553 10.987 9.201 1.00 83.62 108 VAL A CA 1
ATOM 842 C C . VAL A 1 108 ? -6.819 11.748 9.590 1.00 83.62 108 VAL A C 1
ATOM 844 O O . VAL A 1 108 ? -6.846 12.418 10.619 1.00 83.62 108 VAL A O 1
ATOM 847 N N . SER A 1 109 ? -7.859 11.673 8.762 1.00 82.38 109 SER A N 1
ATOM 848 C CA . SER A 1 109 ? -9.065 12.499 8.890 1.00 82.38 109 SER A CA 1
ATOM 849 C C . SER A 1 109 ? -10.314 11.720 9.297 1.00 82.38 109 SER A C 1
ATOM 851 O O . SER A 1 109 ? -11.327 12.334 9.616 1.00 82.38 109 SER A O 1
ATOM 853 N N . GLY A 1 110 ? -10.285 10.383 9.256 1.00 81.56 110 GLY A N 1
ATOM 854 C CA . GLY A 1 110 ? -11.489 9.558 9.398 1.00 81.56 110 GLY A CA 1
ATOM 855 C C . GLY A 1 110 ? -12.457 9.668 8.212 1.00 81.56 110 GLY A C 1
ATOM 856 O O . GLY A 1 110 ? -13.500 9.021 8.214 1.00 81.56 110 GLY A O 1
ATOM 857 N N . THR A 1 111 ? -12.120 10.458 7.188 1.00 80.06 111 THR A N 1
ATOM 858 C CA . THR A 1 111 ? -12.910 10.636 5.965 1.00 80.06 111 THR A CA 1
ATOM 859 C C . THR A 1 111 ? -12.197 10.049 4.755 1.00 80.06 111 THR A C 1
ATOM 861 O O . THR A 1 111 ? -11.009 10.277 4.533 1.00 80.06 111 THR A O 1
ATOM 864 N N . SER A 1 112 ? -12.943 9.296 3.948 1.00 82.12 112 SER A N 1
ATOM 865 C CA . SER A 1 112 ? -12.458 8.741 2.682 1.00 82.12 112 SER A CA 1
ATOM 866 C C . SER A 1 112 ? -12.347 9.820 1.599 1.00 82.12 112 SER A C 1
ATOM 868 O O . SER A 1 112 ? -13.050 10.835 1.632 1.00 82.12 112 SER A O 1
ATOM 870 N N . LEU A 1 113 ? -11.523 9.579 0.579 1.00 80.69 113 LEU A N 1
ATOM 871 C CA . LEU A 1 113 ? -11.433 10.482 -0.572 1.00 80.69 113 LEU A CA 1
ATOM 872 C C . LEU A 1 113 ? -12.787 10.607 -1.291 1.00 80.69 113 LEU A C 1
ATOM 874 O O . LEU A 1 113 ? -13.182 11.697 -1.693 1.00 80.69 113 LEU A O 1
ATOM 878 N N . ILE A 1 114 ? -13.532 9.502 -1.390 1.00 81.19 114 ILE A N 1
ATOM 879 C CA . ILE A 1 114 ? -14.875 9.480 -1.983 1.00 81.19 114 ILE A CA 1
ATOM 880 C C . ILE A 1 114 ? -15.842 10.393 -1.231 1.00 81.19 114 ILE A C 1
ATOM 882 O O . ILE A 1 114 ? -16.571 11.141 -1.872 1.00 81.19 114 ILE A O 1
ATOM 886 N N . SER A 1 115 ? -15.820 10.385 0.105 1.00 79.44 115 SER A N 1
ATOM 887 C CA . SER A 1 115 ? -16.700 11.258 0.894 1.00 79.44 115 SER A CA 1
ATOM 888 C C . SER A 1 115 ? -16.394 12.742 0.710 1.00 79.44 115 SER A C 1
ATOM 890 O O . SER A 1 115 ? -17.296 13.554 0.848 1.00 79.44 115 SER A O 1
ATOM 892 N N . ILE A 1 116 ? -15.148 13.095 0.382 1.00 79.62 116 ILE A N 1
ATOM 893 C CA . ILE A 1 116 ? -14.755 14.484 0.119 1.00 79.62 116 ILE A CA 1
ATOM 894 C C . ILE A 1 116 ? -15.185 14.911 -1.289 1.00 79.62 116 ILE A C 1
ATOM 896 O O . ILE A 1 116 ? -15.633 16.033 -1.474 1.00 79.62 116 ILE A O 1
ATOM 900 N N . VAL A 1 117 ? -15.048 14.029 -2.285 1.00 80.38 117 VAL A N 1
ATOM 901 C CA . VAL A 1 117 ? -15.374 14.341 -3.690 1.00 80.38 117 VAL A CA 1
ATOM 902 C C . VAL A 1 117 ? -16.880 14.293 -3.967 1.00 80.38 117 VAL A C 1
ATOM 904 O 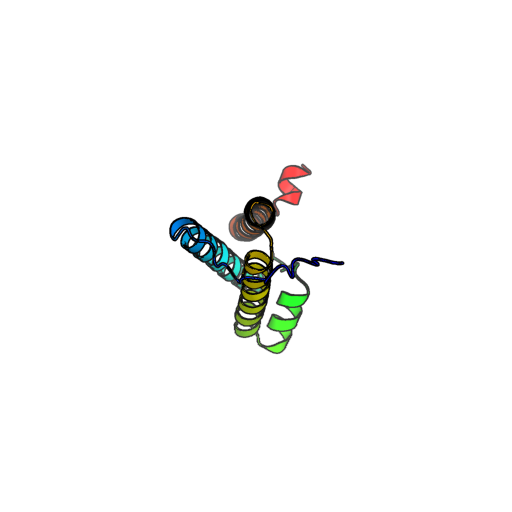O . VAL A 1 117 ? -17.355 14.965 -4.877 1.00 80.38 117 VAL A O 1
ATOM 907 N N . ALA A 1 118 ? -17.631 13.486 -3.217 1.00 75.19 118 ALA A N 1
ATOM 908 C CA . ALA A 1 118 ? -19.081 13.361 -3.356 1.00 75.19 118 ALA A CA 1
ATOM 909 C C . ALA A 1 118 ? -19.883 14.399 -2.541 1.00 75.19 118 ALA A C 1
ATOM 911 O O . ALA A 1 118 ? -21.114 14.357 -2.586 1.00 75.19 118 ALA A O 1
ATOM 912 N N . ALA A 1 119 ? -19.205 15.272 -1.788 1.00 59.97 119 ALA A N 1
ATOM 913 C CA . ALA A 1 119 ? -19.791 16.372 -1.0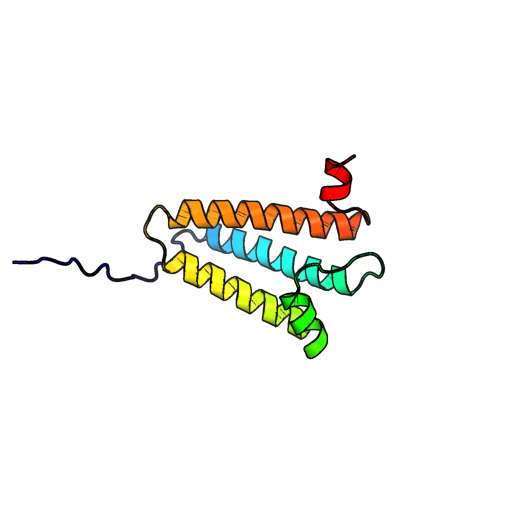18 1.00 59.97 119 ALA A CA 1
ATOM 914 C C . ALA A 1 119 ? -19.840 17.666 -1.843 1.00 59.97 119 ALA A C 1
ATOM 916 O O . ALA A 1 119 ? -20.844 18.400 -1.699 1.00 59.97 119 ALA A O 1
#

Organism: NCBI:txid1679091

Secondary structure (DSSP, 8-state):
--------------S-HHHHHHHHHH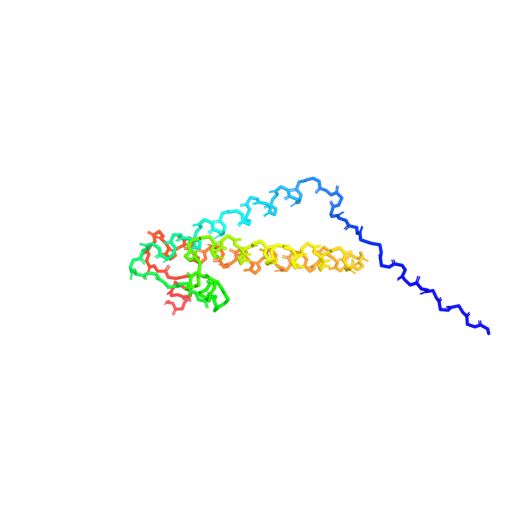HHHHHHHHHHHHHSTT-----HHHHHHHHHHTHHHHHHHHHHHHHHHHHHHHHSPTTHHHHHHHHHHHHHHHHHHHHHHHHHHS--HHHHHT-